Protein AF-A0A1E1W6B1-F1 (afdb_monomer)

Nearest PDB structures (foldseek):
  3n4w-assembly1_A  TM=8.937E-01  e=4.838E-09  Homo sapiens
  4hti-assembly1_A  TM=8.831E-01  e=1.147E-07  Homo sapiens
  2qt7-assembly1_B  TM=8.885E-01  e=1.943E-07  Homo sapiens
  3np5-assembly2_A  TM=8.989E-01  e=6.368E-07  Homo sapiens
  3n01-assembly2_B  TM=8.815E-01  e=7.266E-07  Homo sapiens

InterPro domains:
  IPR021613 Protein-tyrosine phosphatase receptor IA-2 ectodomain [PF11548] (33-121)
  IPR033522 Receptor-type tyrosine-protein phosphatase-like N/N2 [PTHR46106] (11-156)
  IPR038112 Protein-tyrosine phosphatase receptor IA-2, ectodomain superfamily [G3DSA:3.30.70.2470] (25-123)

Radius of gyration: 29.21 Å; Cα contacts (8 Å, |Δi|>4): 192; chains: 1; bounding box: 78×73×60 Å

Mean predicted aligned error: 16.57 Å

Secondary structure (DSSP, 8-state):
--HHHHHHHHHHHHHHHHTT-------S---TTEEEEEESS-GGGSHHHHHHHHHHHHHHTTPPTTSEEEEEEETTEEEEEE---TT---HHHHHHHHHHHHHHHHHHH---EEEEEES-TTS--------------SSSSSHHHHHHHHHGGGGS--

Foldseek 3Di:
DDPVVVVVVVVVVVVVVVVPPPCPVPLAPFDQQKKKWFFPFQQLPDVVLQVVLVQVLCVVVVWDPPLWADWDGGRGMIMTGGHQTPVRDTSVNSQVVCVVCQVVSCVPSVTHTDHMDGGDPVDDRPPPPPVPPDPPPDDDPDPPVVVVVVVVVVVVPD

pLDDT: mean 75.49, std 21.33, range [41.53, 97.75]

Organism: Pectinophora gossypiella (NCBI:txid13191)

Solvent-accessible surface area (backbone atoms only — not comparable to full-atom values): 9410 Å² total; per-residue (Å²): 136,68,78,65,62,60,53,55,55,49,53,55,50,50,54,62,62,63,74,72,70,79,76,77,82,65,64,46,70,76,36,68,46,13,21,31,40,33,35,75,44,70,54,18,72,37,62,67,54,34,50,52,44,53,54,50,50,34,56,76,72,69,48,58,90,76,30,65,36,81,76,45,56,40,41,42,32,41,37,31,30,45,42,92,45,94,82,67,55,46,13,60,50,48,32,53,51,46,69,78,42,36,70,58,48,25,73,76,66,68,41,44,74,66,49,60,38,64,23,46,77,84,51,64,67,70,77,70,77,70,80,68,83,78,80,91,77,82,89,87,74,72,77,64,62,61,59,60,66,61,60,66,63,60,74,79,72,118

Sequence (158 aa):
LDSNDLQAHVAAKTQKLMSGVDHDHNQYDYDPSYAYVTFKNRFGTDWEKGISFIARLEEMLGLEKNTFTNPRVDPGEVTFKVEKNNKGYSAHDVATHIEDVKEELQRETGAQVLSTGVGDRSKRPVIRHVDSP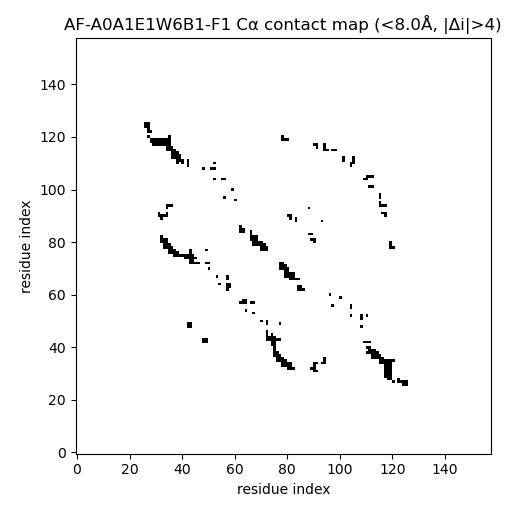ETLIFGLELPVLLALVGSLSVLVVG

Structure (mmCIF, N/CA/C/O backbone):
data_AF-A0A1E1W6B1-F1
#
_entry.id   AF-A0A1E1W6B1-F1
#
loop_
_atom_site.group_PDB
_atom_site.id
_atom_site.type_symbol
_atom_site.label_atom_id
_atom_site.label_alt_id
_atom_site.label_comp_id
_atom_site.label_asym_id
_atom_site.label_entity_id
_atom_site.label_seq_id
_atom_site.pdbx_PDB_ins_code
_atom_site.Cartn_x
_atom_site.Cartn_y
_atom_site.Cartn_z
_atom_site.occupancy
_atom_site.B_iso_or_equiv
_atom_site.auth_seq_id
_atom_site.auth_comp_id
_atom_site.auth_asym_id
_atom_site.auth_atom_id
_atom_site.pdbx_PDB_model_num
ATOM 1 N N . LEU A 1 1 ? 28.860 -62.282 8.176 1.00 45.94 1 LEU A N 1
ATOM 2 C CA . LEU A 1 1 ? 28.475 -60.855 8.135 1.00 45.94 1 LEU A CA 1
ATOM 3 C C . LEU A 1 1 ? 27.679 -60.687 6.858 1.00 45.94 1 LEU A C 1
ATOM 5 O O . LEU A 1 1 ? 28.252 -60.787 5.781 1.00 45.94 1 LEU A O 1
ATOM 9 N N . ASP A 1 2 ? 26.360 -60.679 7.013 1.00 43.84 2 ASP A N 1
ATOM 10 C CA . ASP A 1 2 ? 25.386 -60.976 5.965 1.00 43.84 2 ASP A CA 1
ATOM 11 C C . ASP A 1 2 ? 25.148 -59.752 5.067 1.00 43.84 2 ASP A C 1
ATOM 13 O O . ASP A 1 2 ? 25.001 -58.629 5.550 1.00 43.84 2 ASP A O 1
ATOM 17 N N . SER A 1 3 ? 25.146 -59.948 3.749 1.00 48.94 3 SER A N 1
ATOM 18 C CA . SER A 1 3 ? 25.050 -58.864 2.758 1.00 48.94 3 SER A CA 1
ATOM 19 C C . SER A 1 3 ? 23.663 -58.205 2.699 1.00 48.94 3 SER A C 1
ATOM 21 O O . SER A 1 3 ? 23.507 -57.169 2.051 1.00 48.94 3 SER A O 1
ATOM 23 N N . ASN A 1 4 ? 22.671 -58.771 3.395 1.00 54.06 4 ASN A N 1
ATOM 24 C CA . ASN A 1 4 ? 21.302 -58.257 3.458 1.00 54.06 4 ASN A CA 1
ATOM 25 C C . ASN A 1 4 ? 21.124 -57.067 4.419 1.00 54.06 4 ASN A C 1
ATOM 27 O O . ASN A 1 4 ? 20.304 -56.191 4.143 1.00 54.06 4 ASN A O 1
ATOM 31 N N . ASP A 1 5 ? 21.922 -56.964 5.487 1.00 49.88 5 ASP A N 1
ATOM 32 C CA . ASP A 1 5 ? 21.797 -55.860 6.455 1.00 49.88 5 ASP A CA 1
ATOM 33 C C . ASP A 1 5 ? 22.289 -54.518 5.885 1.00 49.88 5 ASP A C 1
ATOM 35 O O . ASP A 1 5 ? 21.755 -53.454 6.214 1.00 49.88 5 ASP A O 1
ATOM 39 N N . LEU A 1 6 ? 23.258 -54.546 4.960 1.00 52.19 6 LEU A N 1
ATOM 40 C CA . LEU A 1 6 ? 23.724 -53.330 4.285 1.00 52.19 6 LEU A CA 1
ATOM 41 C C . LEU A 1 6 ? 22.651 -52.739 3.357 1.00 52.19 6 LEU A C 1
ATOM 43 O O . LEU A 1 6 ? 22.541 -51.517 3.265 1.00 52.19 6 LEU A O 1
ATOM 47 N N . GLN A 1 7 ? 21.836 -53.567 2.695 1.00 52.59 7 GLN A N 1
ATOM 48 C CA . GLN A 1 7 ? 20.816 -53.068 1.763 1.00 52.59 7 GLN A CA 1
ATOM 49 C C . GLN A 1 7 ? 19.630 -52.421 2.489 1.00 52.59 7 GLN A C 1
ATOM 51 O O . GLN A 1 7 ? 19.143 -51.380 2.045 1.00 52.59 7 GLN A O 1
ATOM 56 N N . ALA A 1 8 ? 19.223 -52.959 3.643 1.00 50.78 8 ALA A N 1
ATOM 57 C CA . ALA A 1 8 ? 18.146 -52.386 4.453 1.00 50.78 8 ALA A CA 1
ATOM 58 C C . ALA A 1 8 ? 18.518 -51.008 5.037 1.00 50.78 8 ALA A C 1
ATOM 60 O O . ALA A 1 8 ? 17.711 -50.075 5.006 1.00 50.78 8 ALA A O 1
ATOM 61 N N . HIS A 1 9 ? 19.765 -50.837 5.492 1.00 48.47 9 HIS A N 1
ATOM 62 C CA . HIS A 1 9 ? 20.259 -49.547 5.986 1.00 48.47 9 HIS A CA 1
ATOM 63 C C . HIS A 1 9 ? 20.427 -48.499 4.878 1.00 48.47 9 HIS A C 1
ATOM 65 O O . HIS A 1 9 ? 20.183 -47.312 5.114 1.00 48.47 9 HIS A O 1
ATOM 71 N N . VAL A 1 10 ? 20.810 -48.914 3.666 1.00 52.12 10 VAL A N 1
ATOM 72 C CA . VAL A 1 10 ? 20.924 -48.007 2.515 1.00 52.12 10 VAL A CA 1
ATOM 73 C C . VAL A 1 10 ? 19.542 -47.586 2.010 1.00 52.12 10 VAL A C 1
ATOM 75 O O . VAL A 1 10 ? 19.332 -46.399 1.775 1.00 52.12 10 VAL A O 1
ATOM 78 N N . ALA A 1 11 ? 18.568 -48.498 1.931 1.00 53.22 11 ALA A N 1
ATOM 79 C CA . ALA A 1 11 ? 17.200 -48.171 1.520 1.00 53.22 11 ALA A CA 1
ATOM 80 C C . ALA A 1 11 ? 16.511 -47.195 2.496 1.00 53.22 11 ALA A C 1
ATOM 82 O O . ALA A 1 11 ? 15.952 -46.183 2.068 1.00 53.22 11 ALA A O 1
ATOM 83 N N . ALA A 1 12 ? 16.645 -47.425 3.808 1.00 51.59 12 ALA A N 1
ATOM 84 C CA . ALA A 1 12 ? 16.083 -46.543 4.833 1.00 51.59 12 ALA A CA 1
ATOM 85 C C . ALA A 1 12 ? 16.752 -45.153 4.859 1.00 51.59 12 ALA A C 1
ATOM 87 O O . ALA A 1 12 ? 16.089 -44.139 5.096 1.00 51.59 12 ALA A O 1
ATOM 88 N N . LYS A 1 13 ? 18.061 -45.075 4.572 1.00 48.81 13 LYS A N 1
ATOM 89 C CA . LYS A 1 13 ? 18.785 -43.799 4.473 1.00 48.81 13 LYS A CA 1
ATOM 90 C C . LYS A 1 13 ? 18.401 -43.023 3.211 1.00 48.81 13 LYS A C 1
ATOM 92 O O . LYS A 1 13 ? 18.252 -41.808 3.289 1.00 48.81 13 LYS A O 1
ATOM 97 N N . THR A 1 14 ? 18.172 -43.708 2.091 1.00 48.53 14 THR A N 1
ATOM 98 C CA . THR A 1 14 ? 17.734 -43.092 0.829 1.00 48.53 14 THR A CA 1
ATOM 99 C C . THR A 1 14 ? 16.304 -42.554 0.929 1.00 48.53 14 THR A C 1
ATOM 101 O O . THR A 1 14 ? 16.054 -41.426 0.517 1.00 48.53 14 THR A O 1
ATOM 104 N N . GLN A 1 15 ? 15.385 -43.267 1.590 1.00 48.44 15 GLN A N 1
ATOM 105 C CA . GLN A 1 15 ? 14.027 -42.755 1.831 1.00 48.44 15 GLN A CA 1
ATOM 106 C C . GLN A 1 15 ? 14.005 -41.562 2.801 1.00 48.44 15 GLN A C 1
ATOM 108 O O . GLN A 1 15 ? 13.265 -40.604 2.577 1.00 48.44 15 GLN A O 1
ATOM 113 N N . LYS A 1 16 ? 14.864 -41.555 3.832 1.00 44.50 16 LYS A N 1
ATOM 114 C CA . LYS A 1 16 ? 15.001 -40.402 4.740 1.00 44.50 16 LYS A CA 1
ATOM 115 C C . LYS A 1 16 ? 15.645 -39.184 4.064 1.00 44.50 16 LYS A C 1
ATOM 117 O O . LYS A 1 16 ? 15.338 -38.059 4.443 1.00 44.50 16 LYS A O 1
ATOM 122 N N . LEU A 1 17 ? 16.509 -39.395 3.069 1.00 44.28 17 LEU A N 1
ATOM 123 C CA . LEU A 1 17 ? 17.138 -38.313 2.307 1.00 44.28 17 LEU A CA 1
ATOM 124 C C . LEU A 1 17 ? 16.200 -37.730 1.234 1.00 44.28 17 LEU A C 1
ATOM 126 O O . LEU A 1 17 ? 16.292 -36.548 0.928 1.00 44.28 17 LEU A O 1
ATOM 130 N N . MET A 1 18 ? 15.274 -38.534 0.700 1.00 46.94 18 MET A N 1
ATOM 131 C CA . MET A 1 18 ? 14.326 -38.111 -0.343 1.00 46.94 18 MET A CA 1
ATOM 132 C C . MET A 1 18 ? 13.017 -37.521 0.205 1.00 46.94 18 MET A C 1
ATOM 134 O O . MET A 1 18 ? 12.323 -36.824 -0.523 1.00 46.94 18 MET A O 1
ATOM 138 N N . SER A 1 19 ? 12.689 -37.733 1.485 1.00 41.53 19 SER A N 1
ATOM 139 C CA . SER A 1 19 ? 11.483 -37.166 2.119 1.00 41.53 19 SER A CA 1
ATOM 140 C C . SER A 1 19 ? 11.647 -35.716 2.615 1.00 41.53 19 SER A C 1
ATOM 142 O O . SER A 1 19 ? 10.719 -35.175 3.209 1.00 41.53 19 SER A O 1
ATOM 144 N N . GLY A 1 20 ? 12.815 -35.095 2.419 1.00 46.22 20 GLY A N 1
ATOM 145 C CA . GLY A 1 20 ? 13.128 -33.737 2.892 1.00 46.22 20 GLY A CA 1
ATOM 146 C C . GLY A 1 20 ? 13.444 -32.737 1.779 1.00 46.22 20 GLY A C 1
ATOM 147 O O . GLY A 1 20 ? 14.089 -31.727 2.036 1.00 46.22 20 GLY A O 1
ATOM 148 N N . VAL A 1 21 ? 13.053 -33.039 0.542 1.00 47.12 21 VAL A N 1
ATOM 149 C CA . VAL A 1 21 ? 13.325 -32.227 -0.654 1.00 47.12 21 VAL A CA 1
ATOM 150 C C . VAL A 1 21 ? 11.992 -31.673 -1.153 1.00 47.12 21 VAL A C 1
ATOM 152 O O . VAL A 1 21 ? 11.627 -31.844 -2.307 1.00 47.12 21 VAL A O 1
ATOM 155 N N . ASP A 1 22 ? 11.249 -31.013 -0.269 1.00 46.09 22 ASP A N 1
ATOM 156 C CA . ASP A 1 22 ? 10.237 -30.052 -0.701 1.00 46.09 22 ASP A CA 1
ATOM 157 C C . ASP A 1 22 ? 10.971 -28.713 -0.804 1.00 46.09 22 ASP A C 1
ATOM 159 O O . ASP A 1 22 ? 11.098 -27.953 0.157 1.00 46.09 22 ASP A O 1
ATOM 163 N N . HIS A 1 23 ? 11.645 -28.518 -1.940 1.00 48.41 23 HIS A N 1
ATOM 164 C CA . HIS A 1 23 ? 12.314 -27.256 -2.231 1.00 48.41 23 HIS A CA 1
ATOM 165 C C . HIS A 1 23 ? 11.227 -26.252 -2.598 1.00 48.41 23 HIS A C 1
ATOM 167 O O . HIS A 1 23 ? 10.925 -26.041 -3.770 1.00 48.41 23 HIS A O 1
ATOM 173 N N . ASP A 1 24 ? 10.624 -25.649 -1.577 1.00 49.94 24 ASP A N 1
ATOM 174 C CA . ASP A 1 24 ? 9.826 -24.445 -1.743 1.00 49.94 24 ASP A CA 1
ATOM 175 C C . ASP A 1 24 ? 10.764 -23.335 -2.247 1.00 49.94 24 ASP A C 1
ATOM 177 O O . ASP A 1 24 ? 11.545 -22.736 -1.504 1.00 49.94 24 ASP A O 1
ATOM 181 N N . HIS A 1 25 ? 10.776 -23.144 -3.566 1.00 53.81 25 HIS A N 1
ATOM 182 C CA . HIS A 1 25 ? 11.639 -22.212 -4.289 1.00 53.81 25 HIS A CA 1
ATOM 183 C C . HIS A 1 25 ? 11.173 -20.752 -4.158 1.00 53.81 25 HIS A C 1
ATOM 185 O O . HIS A 1 25 ? 11.276 -19.972 -5.105 1.00 53.81 25 HIS A O 1
ATOM 191 N N . ASN A 1 26 ? 10.700 -20.337 -2.986 1.00 54.59 26 ASN A N 1
ATOM 192 C CA . ASN A 1 26 ? 10.432 -18.932 -2.713 1.00 54.59 26 ASN A CA 1
ATOM 193 C C . ASN A 1 26 ? 11.716 -18.257 -2.215 1.00 54.59 26 ASN A C 1
ATOM 195 O O . ASN A 1 26 ? 11.978 -18.124 -1.025 1.00 54.59 26 ASN A O 1
ATOM 199 N N . GLN A 1 27 ? 12.549 -17.827 -3.169 1.00 55.19 27 GLN A N 1
ATOM 200 C CA . GLN A 1 27 ? 13.818 -17.103 -2.969 1.00 55.19 27 GLN A CA 1
ATOM 201 C C . GLN A 1 27 ? 13.627 -15.647 -2.478 1.00 55.19 27 GLN A C 1
ATOM 203 O O . GLN A 1 27 ? 14.449 -14.769 -2.746 1.00 55.19 27 GLN A O 1
ATOM 208 N N . TYR A 1 28 ? 12.545 -15.397 -1.745 1.00 57.22 28 TYR A N 1
ATOM 209 C CA . TYR A 1 28 ? 12.220 -14.141 -1.087 1.00 57.22 28 TYR A CA 1
ATOM 210 C C . TYR A 1 28 ? 11.974 -14.442 0.386 1.00 57.22 28 TYR A C 1
ATOM 212 O O . TYR A 1 28 ? 11.315 -15.424 0.716 1.00 57.22 28 TYR A O 1
ATOM 220 N N . ASP A 1 29 ? 12.503 -13.602 1.271 1.00 64.06 29 ASP A N 1
ATOM 221 C CA . ASP A 1 29 ? 12.094 -13.642 2.671 1.00 64.06 29 ASP A CA 1
ATOM 222 C C . ASP A 1 29 ? 10.645 -13.151 2.729 1.00 64.06 29 ASP A C 1
ATOM 224 O O . ASP A 1 29 ? 10.365 -11.952 2.638 1.00 64.06 29 ASP A O 1
ATOM 228 N N . TYR A 1 30 ? 9.724 -14.109 2.711 1.00 77.56 30 TYR A N 1
ATOM 229 C CA . TYR A 1 30 ? 8.296 -13.865 2.714 1.00 77.56 30 TYR A CA 1
ATOM 230 C C . TYR A 1 30 ? 7.897 -13.345 4.096 1.00 77.56 30 TYR A C 1
ATOM 232 O O . TYR A 1 30 ? 7.688 -14.118 5.028 1.00 77.56 30 TYR A O 1
ATOM 240 N N . ASP A 1 31 ? 7.810 -12.021 4.226 1.00 87.94 31 ASP A N 1
ATOM 241 C CA . ASP A 1 31 ? 7.257 -11.379 5.415 1.00 87.94 31 ASP A CA 1
ATOM 242 C C . ASP A 1 31 ? 5.747 -11.130 5.226 1.00 87.94 31 ASP A C 1
ATOM 244 O O . ASP A 1 31 ? 5.363 -10.216 4.488 1.00 87.94 31 ASP A O 1
ATOM 248 N N . PRO A 1 32 ? 4.867 -11.903 5.893 1.00 90.88 32 PRO A N 1
ATOM 249 C CA . PRO A 1 32 ? 3.420 -11.778 5.740 1.00 90.88 32 PRO A CA 1
ATOM 250 C C . PRO A 1 32 ? 2.848 -10.498 6.361 1.00 90.88 32 PRO A C 1
ATOM 252 O O . PRO A 1 32 ? 1.648 -10.254 6.242 1.00 90.88 32 PRO A O 1
ATOM 255 N N . SER A 1 33 ? 3.664 -9.693 7.051 1.00 95.25 33 SER A N 1
ATOM 256 C CA . SER A 1 33 ? 3.247 -8.393 7.580 1.00 95.25 33 SER A CA 1
ATOM 257 C C . SER A 1 33 ? 3.334 -7.266 6.550 1.00 95.25 33 SER A C 1
ATOM 259 O O . SER A 1 33 ? 2.794 -6.190 6.790 1.00 95.25 33 SER A O 1
ATOM 261 N N . TYR A 1 34 ? 3.962 -7.498 5.395 1.00 95.62 34 TYR A N 1
ATOM 262 C CA . TYR A 1 34 ? 4.076 -6.509 4.326 1.00 95.62 34 TYR A CA 1
ATOM 263 C C . TYR A 1 34 ? 3.065 -6.754 3.213 1.00 95.62 34 TYR A C 1
ATOM 265 O O . TYR A 1 34 ? 2.791 -7.893 2.842 1.00 95.62 34 TYR A O 1
ATOM 273 N N . ALA A 1 35 ? 2.558 -5.667 2.643 1.00 95.81 35 ALA A N 1
ATOM 274 C CA . ALA A 1 35 ? 1.796 -5.669 1.405 1.00 95.81 35 ALA A CA 1
ATOM 275 C C . ALA A 1 35 ? 2.533 -4.840 0.350 1.00 95.81 35 ALA A C 1
ATOM 277 O O . ALA A 1 35 ? 3.247 -3.885 0.674 1.00 95.81 35 ALA A O 1
ATOM 278 N N . TYR A 1 36 ? 2.330 -5.192 -0.915 1.00 94.31 36 TYR A N 1
ATOM 279 C CA . TYR A 1 36 ? 2.829 -4.416 -2.041 1.00 94.31 36 TYR A CA 1
ATOM 280 C C . TYR A 1 36 ? 1.742 -4.191 -3.089 1.00 94.31 36 TYR A C 1
ATOM 282 O O . TYR A 1 36 ? 0.816 -4.992 -3.252 1.00 94.31 36 TYR A O 1
ATOM 290 N N . VAL A 1 37 ? 1.880 -3.088 -3.818 1.00 95.06 37 VAL A N 1
ATOM 291 C CA . VAL A 1 37 ? 1.003 -2.694 -4.920 1.00 95.06 37 VAL A CA 1
ATOM 292 C C . VAL A 1 37 ? 1.873 -2.323 -6.104 1.00 95.06 37 VAL A C 1
ATOM 294 O O . VAL A 1 37 ? 2.704 -1.424 -5.994 1.00 95.06 37 VAL A O 1
ATOM 297 N N . THR A 1 38 ? 1.679 -2.998 -7.234 1.00 93.94 38 THR A N 1
ATOM 298 C CA . THR A 1 38 ? 2.353 -2.661 -8.489 1.00 93.94 38 THR A CA 1
ATOM 299 C C . THR A 1 38 ? 1.465 -1.781 -9.354 1.00 93.94 38 THR A C 1
ATOM 301 O O . THR A 1 38 ? 0.234 -1.877 -9.323 1.00 93.94 38 THR A O 1
ATOM 304 N N . PHE A 1 39 ? 2.088 -0.922 -10.153 1.00 94.00 39 PHE A N 1
ATOM 305 C CA . PHE A 1 39 ? 1.394 0.039 -10.999 1.00 94.00 39 PHE A CA 1
ATOM 306 C C . PHE A 1 39 ? 1.714 -0.173 -12.473 1.00 94.00 39 PHE A C 1
ATOM 308 O O . PHE A 1 39 ? 2.839 -0.490 -12.861 1.00 94.00 39 PHE A O 1
ATOM 315 N N . LYS A 1 40 ? 0.717 0.076 -13.324 1.00 93.12 40 LYS A N 1
ATOM 316 C CA . LYS A 1 40 ? 0.880 0.082 -14.781 1.00 93.12 40 LYS A CA 1
ATOM 317 C C . LYS A 1 40 ? 1.667 1.305 -15.259 1.00 93.12 40 LYS A C 1
ATOM 319 O O . LYS A 1 40 ? 2.413 1.226 -16.233 1.00 93.12 40 LYS A O 1
ATOM 324 N N . ASN A 1 41 ? 1.473 2.449 -14.607 1.00 88.62 41 ASN A N 1
ATOM 325 C CA . ASN A 1 41 ? 2.205 3.683 -14.868 1.00 88.62 41 ASN A CA 1
ATOM 326 C C . ASN A 1 41 ? 3.384 3.843 -13.900 1.00 88.62 41 ASN A C 1
ATOM 328 O O . ASN A 1 41 ? 3.408 3.250 -12.827 1.00 88.62 41 ASN A O 1
ATOM 332 N N . ARG A 1 42 ? 4.358 4.688 -14.265 1.00 81.31 42 ARG A N 1
ATOM 333 C CA . ARG A 1 42 ? 5.495 5.033 -13.396 1.00 81.31 42 ARG A CA 1
ATOM 334 C C . ARG A 1 42 ? 5.088 6.016 -12.290 1.00 81.31 42 ARG A C 1
ATOM 336 O O . ARG A 1 42 ? 5.598 7.129 -12.226 1.00 81.31 42 ARG A O 1
ATOM 343 N N . PHE A 1 43 ? 4.088 5.645 -11.498 1.00 78.56 43 PHE A N 1
ATOM 344 C CA . PHE A 1 43 ? 3.503 6.500 -10.471 1.00 78.56 43 PHE A CA 1
ATOM 345 C C . PHE A 1 43 ? 4.485 6.766 -9.319 1.00 78.56 43 PHE A C 1
ATOM 347 O O . PHE A 1 43 ? 4.647 7.912 -8.904 1.00 78.56 43 PHE A O 1
ATOM 354 N N . GLY A 1 44 ? 5.204 5.734 -8.868 1.00 68.06 44 GLY A N 1
ATOM 355 C CA . GLY A 1 44 ? 6.129 5.800 -7.734 1.00 68.06 44 GLY A CA 1
ATOM 356 C C . GLY A 1 44 ? 7.513 6.368 -8.063 1.00 68.06 44 GLY A C 1
ATOM 357 O O . GLY A 1 44 ? 8.480 6.096 -7.364 1.00 68.06 44 GLY A O 1
ATOM 358 N N . THR A 1 45 ? 7.671 7.144 -9.143 1.00 77.31 45 THR A N 1
ATOM 359 C CA . THR A 1 45 ? 8.932 7.884 -9.371 1.00 77.31 45 THR A CA 1
ATOM 360 C C . THR A 1 45 ? 9.118 9.039 -8.393 1.00 77.31 45 THR A C 1
ATOM 362 O O . THR A 1 45 ? 10.214 9.581 -8.289 1.00 77.31 45 THR A O 1
ATOM 365 N N . ASP A 1 46 ? 8.038 9.436 -7.725 1.00 87.44 46 ASP A N 1
ATOM 366 C CA . ASP A 1 46 ? 7.998 10.515 -6.755 1.00 87.44 46 ASP A CA 1
ATOM 367 C C . ASP A 1 46 ? 7.617 9.941 -5.388 1.00 87.44 46 ASP A C 1
ATOM 369 O O . ASP A 1 46 ? 6.556 9.327 -5.228 1.00 87.44 46 ASP A O 1
ATOM 373 N N . TRP A 1 47 ? 8.501 10.143 -4.413 1.00 91.06 47 TRP A N 1
ATOM 374 C CA . TRP A 1 47 ? 8.287 9.726 -3.034 1.00 91.06 47 TRP A CA 1
ATOM 375 C C . TRP A 1 47 ? 6.996 10.318 -2.456 1.00 91.06 47 TRP A C 1
ATOM 377 O O . TRP A 1 47 ? 6.220 9.596 -1.836 1.00 91.06 47 TRP A O 1
ATOM 387 N N . GLU A 1 48 ? 6.721 11.602 -2.703 1.00 92.62 48 GLU A N 1
ATOM 388 C CA . GLU A 1 48 ? 5.550 12.292 -2.157 1.00 92.62 48 GLU A CA 1
ATOM 389 C C . GLU A 1 48 ? 4.247 11.690 -2.695 1.00 92.62 48 GLU A C 1
ATOM 391 O O . GLU A 1 48 ? 3.306 11.459 -1.935 1.00 92.62 48 GLU A O 1
ATOM 396 N N . LYS A 1 49 ? 4.217 11.331 -3.985 1.00 92.62 49 LYS A N 1
ATOM 397 C CA . LYS A 1 49 ? 3.066 10.646 -4.595 1.00 92.62 49 LYS A CA 1
ATOM 398 C C . LYS A 1 49 ? 2.848 9.257 -4.014 1.00 92.62 49 LYS A C 1
ATOM 400 O O . LYS A 1 49 ? 1.710 8.902 -3.715 1.00 92.62 49 LYS A O 1
ATOM 405 N N . GLY A 1 50 ? 3.920 8.487 -3.825 1.00 93.38 50 GLY A N 1
ATOM 406 C CA . GLY A 1 50 ? 3.838 7.172 -3.192 1.00 93.38 50 GLY A CA 1
ATOM 407 C C . GLY A 1 50 ? 3.300 7.249 -1.763 1.00 93.38 50 GLY A C 1
ATOM 408 O O . GLY A 1 50 ? 2.405 6.489 -1.402 1.00 93.38 50 GLY A O 1
ATOM 409 N N . ILE A 1 51 ? 3.769 8.216 -0.971 1.00 94.50 51 ILE A N 1
ATOM 410 C CA . ILE A 1 51 ? 3.268 8.439 0.392 1.00 94.50 51 ILE A CA 1
ATOM 411 C C . ILE A 1 51 ? 1.816 8.922 0.395 1.00 94.50 51 ILE A C 1
ATOM 413 O O . ILE A 1 51 ? 1.014 8.420 1.181 1.00 94.50 51 ILE A O 1
ATOM 417 N N . SER A 1 52 ? 1.446 9.838 -0.502 1.00 93.62 52 SER A N 1
ATOM 418 C CA . SER A 1 52 ? 0.060 10.297 -0.639 1.00 93.62 52 SER A CA 1
ATOM 419 C C . SER A 1 52 ? -0.885 9.155 -1.023 1.00 93.62 52 SER A C 1
ATOM 421 O O . SER A 1 52 ? -1.979 9.068 -0.471 1.00 93.62 52 SER A O 1
ATOM 423 N N . PHE A 1 53 ? -0.449 8.242 -1.895 1.00 95.31 53 PHE A N 1
ATOM 424 C CA . PHE A 1 53 ? -1.199 7.032 -2.226 1.00 95.31 53 PHE A CA 1
ATOM 425 C C . PHE A 1 53 ? -1.420 6.139 -1.002 1.00 95.31 53 PHE A C 1
ATOM 427 O O . PHE A 1 53 ? -2.550 5.727 -0.754 1.00 95.31 53 PHE A O 1
ATOM 434 N N . ILE A 1 54 ? -0.372 5.874 -0.214 1.00 95.31 54 ILE A N 1
ATOM 435 C CA . ILE A 1 54 ? -0.469 5.039 0.995 1.00 95.31 54 ILE A CA 1
ATOM 436 C C . ILE A 1 54 ? -1.420 5.679 2.015 1.00 95.31 54 ILE A C 1
ATOM 438 O O . ILE A 1 54 ? -2.310 5.003 2.523 1.00 95.31 54 ILE A O 1
ATOM 442 N N . ALA A 1 55 ? -1.288 6.984 2.264 1.00 95.06 55 ALA A N 1
ATOM 443 C CA . ALA A 1 55 ? -2.168 7.707 3.179 1.00 95.06 55 ALA A CA 1
ATOM 444 C C . ALA A 1 55 ? -3.629 7.674 2.708 1.00 95.06 55 ALA A C 1
ATOM 446 O O . ALA A 1 55 ? -4.540 7.455 3.506 1.00 95.06 55 ALA A O 1
ATOM 447 N N . ARG A 1 56 ? -3.864 7.840 1.400 1.00 95.25 56 ARG A N 1
ATOM 448 C CA . ARG A 1 56 ? -5.221 7.791 0.858 1.00 95.25 56 ARG A CA 1
ATOM 449 C C . ARG A 1 56 ? -5.827 6.399 0.963 1.00 95.25 56 ARG A C 1
ATOM 451 O O . ARG A 1 56 ? -7.001 6.265 1.293 1.00 95.25 56 ARG A O 1
ATOM 458 N N . LEU A 1 57 ? -5.014 5.369 0.751 1.00 95.94 57 LEU A N 1
ATOM 459 C CA . LEU A 1 57 ? -5.423 3.990 0.949 1.00 95.94 57 LEU A CA 1
ATOM 460 C C . LEU A 1 57 ? -5.827 3.714 2.408 1.00 95.94 57 LEU A C 1
ATOM 462 O O . LEU A 1 57 ? -6.862 3.087 2.622 1.00 95.94 57 LEU A O 1
ATOM 466 N N . GLU A 1 58 ? -5.071 4.195 3.404 1.00 95.56 58 GLU A N 1
ATOM 467 C CA . GLU A 1 58 ? -5.462 4.071 4.822 1.00 95.56 58 GLU A CA 1
ATOM 468 C C . GLU A 1 58 ? -6.845 4.678 5.078 1.00 95.56 58 GLU A C 1
ATOM 470 O O . GLU A 1 58 ? -7.708 4.039 5.685 1.00 95.56 58 GLU A O 1
ATOM 475 N N . GLU A 1 59 ? -7.069 5.897 4.579 1.00 95.81 59 GLU A N 1
ATOM 476 C CA . GLU A 1 59 ? -8.332 6.618 4.744 1.00 95.81 59 GLU A CA 1
ATOM 477 C C . GLU A 1 59 ? -9.504 5.879 4.093 1.00 95.81 59 GLU A C 1
ATOM 479 O O . GLU A 1 59 ? -10.551 5.704 4.719 1.00 95.81 59 GLU A O 1
ATOM 484 N N . MET A 1 60 ? -9.329 5.410 2.857 1.00 95.44 60 MET A N 1
ATOM 485 C CA . MET A 1 60 ? -10.370 4.703 2.109 1.00 95.44 60 MET A CA 1
ATOM 486 C C . MET A 1 60 ? -10.726 3.354 2.730 1.00 95.44 60 MET A C 1
ATOM 488 O O . MET A 1 60 ? -11.892 2.961 2.752 1.00 95.44 60 MET A O 1
ATOM 492 N N . LEU A 1 61 ? -9.738 2.659 3.295 1.00 95.81 61 LEU A N 1
ATOM 493 C CA . LEU A 1 61 ? -9.970 1.429 4.045 1.00 95.81 61 LEU A CA 1
ATOM 494 C C . LEU A 1 61 ? -10.531 1.693 5.449 1.00 95.81 61 LEU A C 1
ATOM 496 O O . LEU A 1 61 ? -10.890 0.742 6.148 1.00 95.81 61 LEU A O 1
ATOM 500 N N . GLY A 1 62 ? -10.666 2.955 5.868 1.00 95.75 62 GLY A N 1
ATOM 501 C CA . GLY A 1 62 ? -11.161 3.344 7.188 1.00 95.75 62 GLY A CA 1
ATOM 502 C C . GLY A 1 62 ? -10.246 2.881 8.321 1.00 95.75 62 GLY A C 1
ATOM 503 O O . GLY A 1 62 ? -10.738 2.496 9.386 1.00 95.75 62 GLY A O 1
ATOM 504 N N . LEU A 1 63 ? -8.941 2.847 8.060 1.00 96.62 63 LEU A N 1
ATOM 505 C CA . LEU A 1 63 ? -7.904 2.490 9.020 1.00 96.62 63 LEU A CA 1
ATOM 506 C C . LEU A 1 63 ? -7.435 3.730 9.788 1.00 96.62 63 LEU A C 1
ATOM 508 O O . LEU A 1 63 ? -7.608 4.871 9.356 1.00 96.62 63 LEU A O 1
ATOM 512 N N . GLU A 1 64 ? -6.849 3.506 10.960 1.00 95.81 64 GLU A N 1
ATOM 513 C CA . GLU A 1 64 ? -6.209 4.574 11.728 1.00 95.81 64 GLU A CA 1
ATOM 514 C C . GLU A 1 64 ? -4.941 5.056 11.014 1.00 95.81 64 GLU A C 1
ATOM 516 O O . GLU A 1 64 ? -4.256 4.277 10.350 1.00 95.81 64 GLU A O 1
ATOM 521 N N . LYS A 1 65 ? -4.596 6.337 11.178 1.00 92.12 65 LYS A N 1
ATOM 522 C CA . LYS A 1 65 ? -3.360 6.887 10.606 1.00 92.12 65 LYS A CA 1
ATOM 523 C C . LYS A 1 65 ? -2.139 6.147 11.151 1.00 92.12 65 LYS A C 1
ATOM 525 O O . LYS A 1 65 ? -2.053 5.932 12.3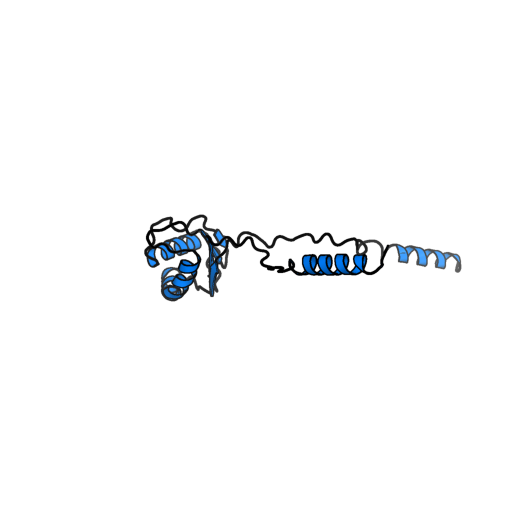61 1.00 92.12 65 LYS A O 1
ATOM 530 N N . ASN A 1 66 ? -1.149 5.902 10.294 1.00 92.81 66 ASN A N 1
ATOM 531 C CA . ASN A 1 66 ? 0.076 5.159 10.621 1.00 92.81 66 ASN A CA 1
ATOM 532 C C . ASN A 1 66 ? -0.159 3.660 10.890 1.00 92.81 66 ASN A C 1
ATOM 534 O O . ASN A 1 66 ? 0.663 3.018 11.546 1.00 92.81 66 ASN A O 1
ATOM 538 N N . THR A 1 67 ? -1.257 3.097 10.382 1.00 96.88 67 THR A N 1
ATOM 539 C CA . THR A 1 67 ? -1.426 1.642 10.266 1.00 96.88 67 THR A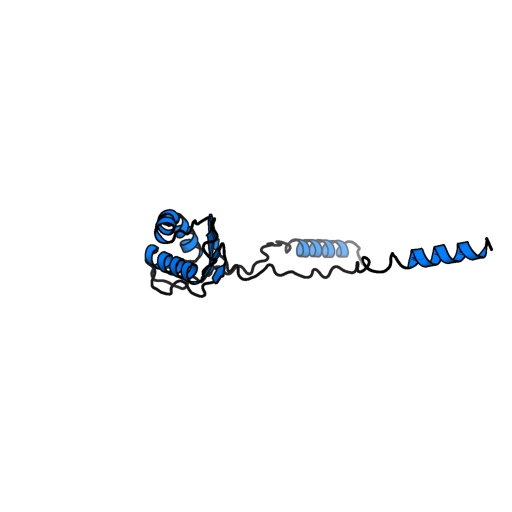 CA 1
ATOM 540 C C . THR A 1 67 ? -0.425 1.070 9.263 1.00 96.88 67 THR A C 1
ATOM 542 O O . THR A 1 67 ? 0.073 -0.041 9.442 1.00 96.88 67 THR A O 1
ATOM 545 N N . PHE A 1 68 ? -0.111 1.822 8.211 1.00 97.56 68 PHE A N 1
ATOM 546 C CA . PHE A 1 68 ? 0.893 1.476 7.219 1.00 97.56 68 PHE A CA 1
ATOM 547 C C . PHE A 1 68 ? 2.231 2.126 7.573 1.00 97.56 68 PHE A C 1
ATOM 549 O O . PHE A 1 68 ? 2.396 3.345 7.525 1.00 97.56 68 PHE A O 1
ATOM 556 N N . THR A 1 69 ? 3.205 1.295 7.938 1.00 96.38 69 THR A N 1
ATOM 557 C CA . THR A 1 69 ? 4.549 1.714 8.354 1.00 96.38 69 THR A CA 1
ATOM 558 C C . THR A 1 69 ? 5.606 1.254 7.354 1.00 96.38 69 THR A C 1
ATOM 560 O O . THR A 1 69 ? 5.334 0.504 6.416 1.00 96.38 69 THR A O 1
ATOM 563 N N . ASN A 1 70 ? 6.839 1.736 7.529 1.00 95.00 70 ASN A N 1
ATOM 564 C CA . ASN A 1 70 ? 7.989 1.369 6.699 1.00 95.00 70 ASN A CA 1
ATOM 565 C C . ASN A 1 70 ? 7.719 1.467 5.179 1.00 95.00 70 ASN A C 1
ATOM 567 O O . ASN A 1 70 ? 8.005 0.505 4.456 1.00 95.00 70 ASN A O 1
ATOM 571 N N . PRO A 1 71 ? 7.177 2.599 4.683 1.00 94.00 71 PRO A N 1
ATOM 572 C CA . PRO A 1 71 ? 6.863 2.736 3.273 1.00 94.00 71 PRO A CA 1
ATOM 573 C C . PRO A 1 71 ? 8.136 2.690 2.426 1.00 94.00 71 PRO A C 1
ATOM 575 O O . PRO A 1 71 ? 9.171 3.267 2.771 1.00 94.00 71 PRO A O 1
ATOM 578 N N . ARG A 1 72 ? 8.036 2.019 1.285 1.00 92.50 72 ARG A N 1
ATOM 579 C CA . ARG A 1 72 ? 9.025 2.008 0.211 1.00 92.50 72 ARG A CA 1
ATOM 580 C C . ARG A 1 72 ? 8.302 2.348 -1.078 1.00 92.50 72 ARG A C 1
ATOM 582 O O . ARG A 1 72 ? 7.217 1.829 -1.334 1.00 92.50 72 ARG A O 1
ATOM 589 N N . VAL A 1 73 ? 8.897 3.238 -1.857 1.00 91.94 73 VAL A N 1
ATOM 590 C CA . VAL A 1 73 ? 8.309 3.744 -3.094 1.00 91.94 73 VAL A CA 1
ATOM 591 C C . VAL A 1 73 ? 9.338 3.562 -4.196 1.00 91.94 73 VAL A C 1
ATOM 593 O O . VAL A 1 73 ? 10.408 4.169 -4.164 1.00 91.94 73 VAL A O 1
ATOM 596 N N . ASP A 1 74 ? 8.989 2.717 -5.154 1.00 90.19 74 ASP A N 1
ATOM 597 C CA . ASP A 1 74 ? 9.741 2.434 -6.364 1.00 90.19 74 ASP A CA 1
ATOM 598 C C . ASP A 1 74 ? 8.913 2.873 -7.586 1.00 90.19 74 ASP A C 1
ATOM 600 O O . ASP A 1 74 ? 7.683 2.930 -7.522 1.00 90.19 74 ASP A O 1
ATOM 604 N N . PRO A 1 75 ? 9.529 3.146 -8.753 1.00 88.38 75 PRO A N 1
ATOM 605 C CA . PRO A 1 75 ? 8.832 3.708 -9.912 1.00 88.38 75 PRO A CA 1
ATOM 606 C C . PRO A 1 75 ? 7.518 3.024 -10.310 1.00 88.38 75 PRO A C 1
ATOM 608 O O . PRO A 1 75 ? 6.609 3.702 -10.782 1.00 88.38 75 PRO A O 1
ATOM 611 N N . GLY A 1 76 ? 7.413 1.706 -10.136 1.00 91.19 76 GLY A N 1
ATOM 612 C CA . GLY A 1 76 ? 6.227 0.915 -10.469 1.00 91.19 76 GLY A CA 1
ATOM 613 C C . GLY A 1 76 ? 5.655 0.124 -9.297 1.00 91.19 76 GLY A C 1
ATOM 614 O O . GLY A 1 76 ? 4.861 -0.779 -9.540 1.00 91.19 76 GLY A O 1
ATOM 615 N N . GLU A 1 77 ? 6.058 0.412 -8.058 1.00 91.75 77 GLU A N 1
ATOM 616 C CA . GLU A 1 77 ? 5.617 -0.349 -6.889 1.00 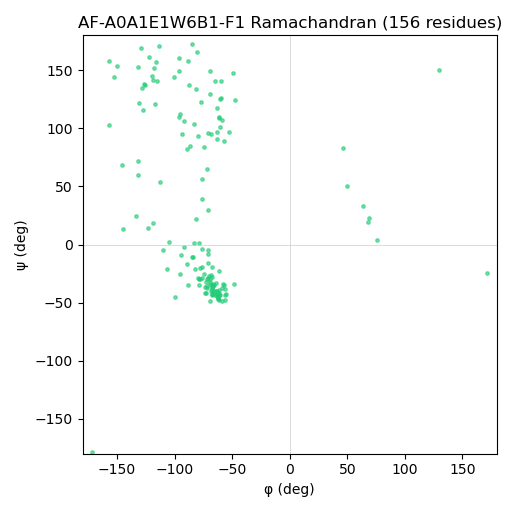91.75 77 GLU A CA 1
ATOM 617 C C . GLU A 1 77 ? 5.642 0.509 -5.619 1.00 91.75 77 GLU A C 1
ATOM 619 O O . GLU A 1 77 ? 6.533 1.332 -5.425 1.00 91.75 77 GLU A O 1
ATOM 624 N N . VAL A 1 78 ? 4.682 0.297 -4.725 1.00 94.19 78 VAL A N 1
ATOM 625 C CA . VAL A 1 78 ? 4.821 0.685 -3.319 1.00 94.19 78 VAL A CA 1
ATOM 626 C C . VAL A 1 78 ? 4.738 -0.551 -2.445 1.00 94.19 78 VAL A C 1
ATOM 628 O O . VAL A 1 78 ? 3.931 -1.443 -2.699 1.00 94.19 78 VAL A O 1
ATOM 631 N N . THR A 1 79 ? 5.554 -0.578 -1.401 1.00 94.06 79 THR A N 1
ATOM 632 C CA . THR A 1 79 ? 5.549 -1.620 -0.375 1.00 94.06 79 THR A CA 1
ATOM 633 C C . THR A 1 79 ? 5.430 -0.955 0.989 1.00 94.06 79 THR A C 1
ATOM 635 O O . THR A 1 79 ? 6.066 0.066 1.241 1.00 94.06 79 THR A O 1
ATOM 638 N N . PHE A 1 80 ? 4.623 -1.518 1.879 1.00 95.75 80 PHE A N 1
ATOM 639 C CA . PHE A 1 80 ? 4.436 -1.011 3.235 1.00 95.75 80 PHE A CA 1
ATOM 640 C C . PHE A 1 80 ? 4.096 -2.160 4.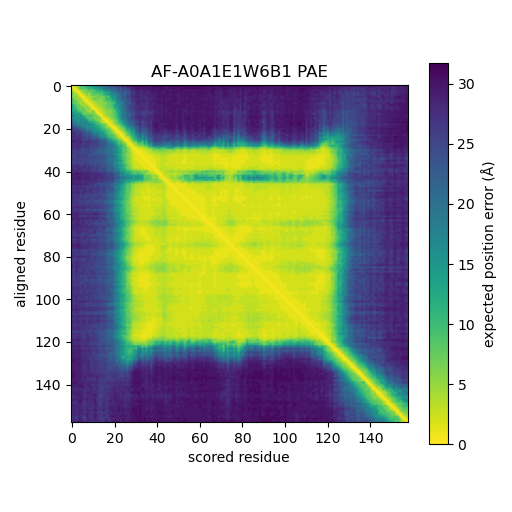180 1.00 95.75 80 PHE A C 1
ATOM 642 O O . PHE A 1 80 ? 3.561 -3.193 3.775 1.00 95.75 80 PHE A O 1
ATOM 649 N N . LYS A 1 81 ? 4.430 -1.983 5.452 1.00 96.75 81 LYS A N 1
ATOM 650 C CA . LYS A 1 81 ? 4.089 -2.922 6.510 1.00 96.75 81 LYS A CA 1
ATOM 651 C C . LYS A 1 81 ? 2.715 -2.586 7.069 1.00 96.75 81 LYS A C 1
ATOM 653 O O . LYS A 1 81 ? 2.420 -1.421 7.305 1.00 96.75 81 LYS A O 1
ATOM 658 N N . VAL A 1 82 ? 1.897 -3.601 7.303 1.00 97.62 82 VAL A N 1
ATOM 659 C CA . VAL A 1 82 ? 0.582 -3.472 7.928 1.00 97.62 82 VAL A CA 1
ATOM 660 C C . VAL A 1 82 ? 0.716 -3.773 9.414 1.00 97.62 82 VAL A C 1
ATOM 662 O O . VAL A 1 82 ? 0.961 -4.910 9.820 1.00 97.62 82 VAL A O 1
ATOM 665 N N . GLU A 1 83 ? 0.569 -2.739 10.233 1.00 97.56 83 GLU A N 1
ATOM 666 C CA . GLU A 1 83 ? 0.525 -2.876 11.682 1.00 97.56 83 GLU A CA 1
ATOM 667 C C . GLU A 1 83 ? -0.865 -3.318 12.154 1.00 97.56 83 GLU A C 1
ATOM 669 O O . GLU A 1 83 ? -1.875 -3.262 11.439 1.00 97.56 83 GLU A O 1
ATOM 674 N N . LYS A 1 84 ? -0.923 -3.759 13.412 1.00 96.69 84 LYS A N 1
ATOM 675 C CA . LYS A 1 84 ? -2.187 -4.098 14.061 1.00 96.69 84 LYS A CA 1
ATOM 676 C C . LYS A 1 84 ? -3.099 -2.869 14.091 1.00 96.69 84 LYS A C 1
ATOM 678 O O . LYS A 1 84 ? -2.722 -1.831 14.621 1.00 96.69 84 LYS A O 1
ATOM 683 N N . ASN A 1 85 ? -4.313 -3.028 13.579 1.00 96.56 85 ASN A N 1
ATOM 684 C CA . ASN A 1 85 ? -5.274 -1.944 13.385 1.00 96.56 85 ASN A CA 1
ATOM 685 C C . ASN A 1 85 ? -6.650 -2.269 13.980 1.00 96.56 85 ASN A C 1
ATOM 687 O O . ASN A 1 85 ? -6.938 -3.407 14.359 1.00 96.56 85 ASN A O 1
ATOM 691 N N . ASN A 1 86 ? -7.507 -1.250 14.034 1.00 95.62 86 ASN A N 1
ATOM 692 C CA . ASN A 1 86 ? -8.875 -1.303 14.555 1.00 95.62 86 ASN A CA 1
ATOM 693 C C . ASN A 1 86 ? -9.815 -2.262 13.804 1.00 95.62 86 ASN A C 1
ATOM 695 O O . ASN A 1 86 ? -10.804 -2.707 14.385 1.00 95.62 86 ASN A O 1
ATOM 699 N N . LYS A 1 87 ? -9.519 -2.595 12.543 1.00 96.31 87 LYS A N 1
ATOM 700 C CA . LYS A 1 87 ? -10.313 -3.527 11.727 1.00 96.31 87 LYS A CA 1
ATOM 701 C C . LYS A 1 87 ? -9.806 -4.967 11.762 1.00 96.31 87 LYS A C 1
ATOM 703 O O . LYS A 1 87 ? -10.489 -5.861 11.273 1.00 96.31 87 LYS A O 1
ATOM 708 N N . GLY A 1 88 ? -8.629 -5.199 12.344 1.00 96.69 88 GLY A N 1
ATOM 709 C CA . GLY A 1 88 ? -7.979 -6.507 12.338 1.00 96.69 88 GLY A CA 1
ATOM 710 C C . GLY A 1 88 ? -7.498 -6.949 10.953 1.00 96.69 88 GLY A C 1
ATOM 711 O O . GLY A 1 88 ? -7.277 -8.140 10.761 1.00 96.69 88 GLY A O 1
ATOM 712 N N . TYR A 1 89 ? -7.339 -6.022 10.001 1.00 97.75 89 TYR A N 1
ATOM 713 C CA . TYR A 1 89 ? -6.864 -6.347 8.657 1.00 97.75 89 TYR A CA 1
ATOM 714 C C . TYR A 1 89 ? -5.395 -6.763 8.679 1.00 97.75 89 TYR A C 1
ATOM 716 O O . TYR A 1 89 ? -4.543 -6.053 9.215 1.00 97.75 89 TYR A O 1
ATOM 724 N N . SER A 1 90 ? -5.110 -7.903 8.063 1.00 97.56 90 SER A N 1
ATOM 725 C CA . SER A 1 90 ? -3.764 -8.356 7.723 1.00 97.56 90 SER A CA 1
ATOM 726 C C . SER A 1 90 ? -3.298 -7.767 6.386 1.00 97.56 90 SER A C 1
ATOM 728 O O . SER A 1 90 ? -4.084 -7.179 5.643 1.00 97.56 90 SER A O 1
ATOM 730 N N . ALA A 1 91 ? -2.027 -7.969 6.027 1.00 96.38 91 ALA A N 1
ATOM 731 C CA . ALA A 1 91 ? -1.525 -7.595 4.703 1.00 96.38 91 ALA A CA 1
ATOM 732 C C . ALA A 1 91 ? -2.297 -8.275 3.559 1.00 96.38 91 ALA A C 1
ATOM 734 O O . ALA A 1 91 ? -2.508 -7.667 2.511 1.00 96.38 91 ALA A O 1
ATOM 735 N N . HIS A 1 92 ? -2.763 -9.510 3.771 1.00 96.38 92 HIS A N 1
ATOM 736 C CA . HIS A 1 92 ? -3.595 -10.226 2.805 1.00 96.38 92 HIS A CA 1
ATOM 737 C C . HIS A 1 92 ? -4.971 -9.576 2.637 1.00 96.38 92 HIS A C 1
ATOM 739 O O . HIS A 1 92 ? -5.433 -9.379 1.510 1.00 96.38 92 HIS A O 1
ATOM 745 N N . ASP A 1 93 ? -5.599 -9.190 3.750 1.00 97.31 93 ASP A N 1
ATOM 746 C CA . ASP A 1 93 ? -6.883 -8.493 3.715 1.00 97.31 93 ASP A CA 1
ATOM 747 C C . ASP A 1 93 ? -6.730 -7.154 2.995 1.00 97.31 93 ASP A C 1
ATOM 749 O O . ASP A 1 93 ? -7.513 -6.851 2.099 1.00 97.31 93 ASP A O 1
ATOM 753 N N . VAL A 1 94 ? -5.684 -6.386 3.311 1.00 97.25 94 VAL A N 1
ATOM 754 C CA . VAL A 1 94 ? -5.393 -5.110 2.641 1.00 97.25 94 VAL A CA 1
ATOM 755 C C . VAL A 1 94 ? -5.195 -5.308 1.137 1.00 97.25 94 VAL A C 1
ATOM 757 O O . VAL A 1 94 ? -5.836 -4.609 0.356 1.00 97.25 94 VAL A O 1
ATOM 760 N N . ALA A 1 95 ? -4.377 -6.281 0.719 1.00 95.88 95 ALA A N 1
ATOM 761 C CA . ALA A 1 95 ? -4.158 -6.597 -0.695 1.00 95.88 95 ALA A CA 1
ATOM 762 C C . ALA A 1 95 ? -5.467 -6.920 -1.434 1.00 95.88 95 ALA A C 1
ATOM 764 O O . ALA A 1 95 ? -5.648 -6.486 -2.573 1.00 95.88 95 ALA A O 1
ATOM 765 N N . THR A 1 96 ? -6.385 -7.624 -0.768 1.00 96.56 96 THR A N 1
ATOM 766 C CA . THR A 1 96 ? -7.711 -7.955 -1.306 1.00 96.56 96 THR A CA 1
ATOM 767 C C . THR A 1 96 ? -8.594 -6.711 -1.422 1.00 96.56 96 THR A C 1
ATOM 769 O O . THR A 1 96 ? -9.131 -6.444 -2.490 1.00 96.56 96 THR A O 1
ATOM 772 N N . HIS A 1 97 ? -8.689 -5.896 -0.368 1.00 96.44 97 HIS A N 1
ATOM 773 C CA . HIS A 1 97 ? -9.556 -4.712 -0.371 1.00 96.44 97 HIS A CA 1
ATOM 774 C C . HIS A 1 97 ? -9.065 -3.614 -1.327 1.00 96.44 97 HIS A C 1
ATOM 776 O O . HIS A 1 97 ? -9.875 -2.835 -1.824 1.00 96.44 97 HIS A O 1
ATOM 782 N N . ILE A 1 98 ? -7.760 -3.538 -1.622 1.00 95.75 98 ILE A N 1
ATOM 783 C CA . ILE A 1 98 ? -7.231 -2.616 -2.640 1.00 95.75 98 ILE A CA 1
ATOM 784 C C . ILE A 1 98 ? -7.867 -2.888 -4.010 1.00 95.75 98 ILE A C 1
ATOM 786 O O . ILE A 1 98 ? -8.143 -1.938 -4.741 1.00 95.75 98 ILE A O 1
ATOM 790 N N . GLU A 1 99 ? -8.121 -4.152 -4.363 1.00 92.88 99 GLU A N 1
ATOM 791 C CA . GLU A 1 99 ? -8.760 -4.497 -5.639 1.00 92.88 99 GLU A CA 1
ATOM 792 C C . GLU A 1 99 ? -10.191 -3.955 -5.732 1.00 92.88 99 GLU A C 1
ATOM 794 O O . GLU A 1 99 ? -10.607 -3.537 -6.815 1.00 92.88 99 GLU A O 1
ATOM 799 N N . ASP A 1 100 ? -10.903 -3.884 -4.605 1.00 94.25 100 ASP A N 1
ATOM 800 C CA . ASP A 1 100 ? -12.262 -3.339 -4.529 1.00 94.25 100 ASP A CA 1
ATOM 801 C C . ASP A 1 100 ? -12.280 -1.811 -4.680 1.00 94.25 100 ASP A C 1
ATOM 803 O O . ASP A 1 100 ? -13.222 -1.244 -5.235 1.00 94.25 100 ASP A O 1
ATOM 807 N N . VAL A 1 101 ? -11.225 -1.128 -4.218 1.00 95.00 101 VAL A N 1
ATOM 808 C CA . VAL A 1 101 ? -11.147 0.343 -4.222 1.00 95.00 101 VAL A CA 1
ATOM 809 C C . VAL A 1 101 ? -10.238 0.928 -5.307 1.00 95.00 101 VAL A C 1
ATOM 811 O O . VAL A 1 101 ? -10.078 2.149 -5.396 1.00 95.00 101 VAL A O 1
ATOM 814 N N . LYS A 1 102 ? -9.641 0.093 -6.167 1.00 93.38 102 LYS A N 1
ATOM 815 C CA . LYS A 1 102 ? -8.637 0.520 -7.159 1.00 93.38 102 LYS A CA 1
ATOM 816 C C . LYS A 1 102 ? -9.127 1.598 -8.119 1.00 93.38 102 LYS A C 1
ATOM 818 O O . LYS A 1 102 ? -8.349 2.462 -8.512 1.00 93.38 102 LYS A O 1
ATOM 823 N N . GLU A 1 103 ? -10.405 1.567 -8.490 1.00 94.75 103 GLU A N 1
ATOM 824 C CA . GLU A 1 103 ? -10.982 2.560 -9.398 1.00 94.75 103 GLU A CA 1
ATOM 825 C C . GLU A 1 103 ? -11.042 3.939 -8.741 1.00 94.75 103 GLU A C 1
ATOM 827 O O . GLU A 1 103 ? -10.773 4.952 -9.382 1.00 94.75 103 GLU A O 1
ATOM 832 N N . GLU A 1 104 ? -11.370 3.990 -7.453 1.00 94.75 104 GLU A N 1
ATOM 833 C CA . GLU A 1 104 ? -11.388 5.233 -6.689 1.00 94.75 104 GLU A CA 1
ATOM 834 C C . GLU A 1 104 ? -9.978 5.732 -6.385 1.00 94.75 104 GLU A C 1
ATOM 836 O O . GLU A 1 104 ? -9.693 6.902 -6.645 1.00 94.75 104 GLU A O 1
ATOM 841 N N . LEU A 1 105 ? -9.059 4.837 -6.010 1.00 93.12 105 LEU A N 1
ATOM 842 C CA . LEU A 1 105 ? -7.639 5.171 -5.885 1.00 93.12 105 LEU A CA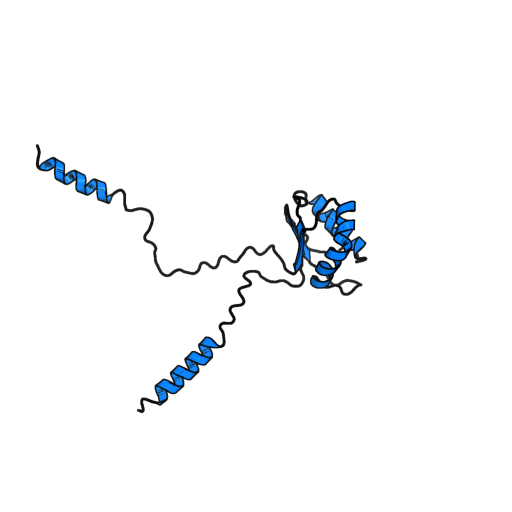 1
ATOM 843 C C . LEU A 1 105 ? -7.085 5.765 -7.178 1.00 93.12 105 LEU A C 1
ATOM 845 O O . LEU A 1 105 ? -6.370 6.767 -7.136 1.00 93.12 105 LEU A O 1
ATOM 849 N N . GLN A 1 106 ? -7.435 5.197 -8.333 1.00 94.25 106 GLN A N 1
ATOM 850 C CA . GLN A 1 106 ? -7.008 5.731 -9.621 1.00 94.25 106 GLN A CA 1
ATOM 851 C C . GLN A 1 106 ? -7.566 7.136 -9.864 1.00 94.25 106 GLN A C 1
ATOM 853 O O . GLN A 1 106 ? -6.828 7.994 -10.348 1.00 94.25 106 GLN A O 1
ATOM 858 N N . ARG A 1 107 ? -8.841 7.393 -9.546 1.00 94.25 107 ARG A N 1
ATOM 859 C CA . ARG A 1 107 ? -9.440 8.727 -9.722 1.00 94.25 107 ARG A CA 1
ATOM 860 C C . ARG A 1 107 ? -8.768 9.781 -8.849 1.00 94.25 107 ARG A C 1
ATOM 862 O O . ARG A 1 107 ? -8.582 10.903 -9.305 1.00 94.25 107 ARG A O 1
ATOM 869 N N . GLU A 1 108 ? -8.424 9.431 -7.615 1.00 92.38 108 GLU A N 1
ATOM 870 C CA . GLU A 1 108 ? -7.940 10.399 -6.628 1.00 92.38 108 GLU A CA 1
ATOM 871 C C . GLU A 1 108 ? -6.429 10.610 -6.675 1.00 92.38 108 GLU A C 1
ATOM 873 O O . GLU A 1 108 ? -5.951 11.723 -6.467 1.00 92.38 108 GLU A O 1
ATOM 878 N N . THR A 1 109 ? -5.671 9.557 -6.979 1.00 91.06 109 THR A N 1
ATOM 879 C CA . THR A 1 109 ? -4.201 9.598 -6.972 1.00 91.06 109 THR A CA 1
ATOM 880 C C . THR A 1 1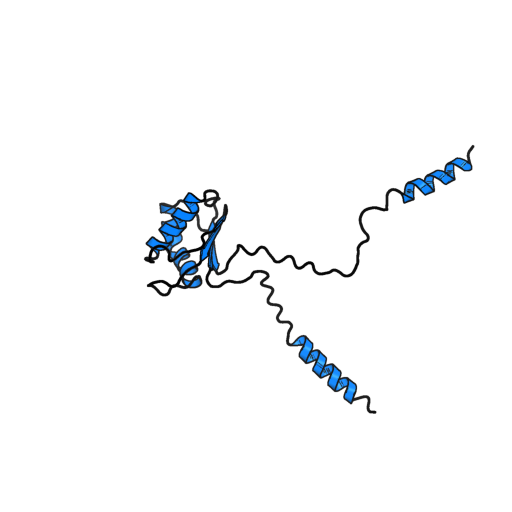09 ? -3.606 9.594 -8.380 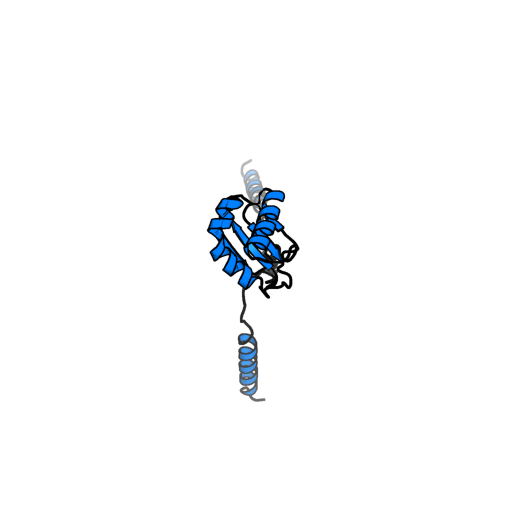1.00 91.06 109 THR A C 1
ATOM 882 O O . THR A 1 109 ? -2.463 10.000 -8.575 1.00 91.06 109 THR A O 1
ATOM 885 N N . GLY A 1 110 ? -4.350 9.130 -9.390 1.00 91.62 110 GLY A N 1
ATOM 886 C CA . GLY A 1 110 ? -3.822 8.864 -10.731 1.00 91.62 110 GLY A CA 1
ATOM 887 C C . GLY A 1 110 ? -2.994 7.573 -10.836 1.00 91.62 110 GLY A C 1
ATOM 888 O O . GLY A 1 110 ? -2.442 7.284 -11.906 1.00 91.62 110 GLY A O 1
ATOM 889 N N . ALA A 1 111 ? -2.886 6.788 -9.759 1.00 92.81 111 ALA A N 1
ATOM 890 C CA . ALA A 1 111 ? -2.182 5.511 -9.750 1.00 92.81 111 ALA A CA 1
ATOM 891 C C . ALA A 1 111 ? -3.028 4.414 -10.415 1.00 92.81 111 ALA A C 1
ATOM 893 O O . ALA A 1 111 ? -4.150 4.134 -10.000 1.00 92.81 111 ALA A O 1
ATOM 894 N N . GLN A 1 112 ? -2.493 3.774 -11.455 1.00 95.00 112 GLN A N 1
ATOM 895 C CA . GLN A 1 112 ? -3.162 2.651 -12.116 1.00 95.00 112 GLN A CA 1
ATOM 896 C C . GLN A 1 112 ? -2.662 1.348 -11.506 1.00 95.00 112 GLN A C 1
ATOM 898 O O . GLN A 1 112 ? -1.617 0.846 -11.925 1.00 95.00 112 GLN A O 1
ATOM 903 N N . VAL A 1 113 ? -3.388 0.823 -10.520 1.00 95.06 113 VAL A N 1
ATOM 904 C CA . VAL A 1 113 ? -3.059 -0.453 -9.870 1.00 95.06 113 VAL A CA 1
ATOM 905 C C . VAL A 1 113 ? -3.089 -1.581 -10.905 1.00 95.06 113 VAL A C 1
ATOM 907 O O . VAL A 1 113 ? -4.069 -1.744 -11.631 1.00 95.06 113 VAL A O 1
ATOM 910 N N . LEU A 1 114 ? -1.986 -2.323 -11.000 1.00 94.56 114 LEU A N 1
ATOM 911 C CA . LEU A 1 114 ? -1.827 -3.478 -11.884 1.00 94.56 114 LEU A CA 1
ATOM 912 C C . LEU A 1 114 ? -2.026 -4.790 -11.122 1.00 94.56 114 LEU A C 1
ATOM 914 O O . LEU A 1 114 ? -2.694 -5.687 -11.629 1.00 94.56 114 LEU A O 1
ATOM 918 N N . SER A 1 115 ? -1.427 -4.904 -9.936 1.00 93.44 115 SER A N 1
ATOM 919 C CA . SER A 1 115 ? -1.580 -6.064 -9.060 1.00 93.44 115 SER A CA 1
ATOM 920 C C . SER A 1 115 ? -1.282 -5.706 -7.610 1.00 93.44 115 SER A C 1
ATOM 922 O O . SER A 1 115 ? -0.514 -4.780 -7.335 1.00 93.44 115 SER A O 1
ATOM 924 N N . THR A 1 116 ? -1.803 -6.506 -6.689 1.00 94.81 116 THR A N 1
ATOM 925 C CA . THR A 1 116 ? -1.498 -6.435 -5.257 1.00 94.81 116 THR A CA 1
ATOM 926 C C . THR A 1 116 ? -0.941 -7.767 -4.762 1.00 94.81 116 THR A C 1
ATOM 928 O O . THR A 1 116 ? -1.073 -8.802 -5.420 1.00 94.81 116 THR A O 1
ATOM 931 N N . GLY A 1 117 ? -0.275 -7.754 -3.610 1.00 93.19 117 GLY A N 1
ATOM 932 C CA . GLY A 1 117 ? 0.211 -8.977 -2.989 1.00 93.19 117 GLY A CA 1
ATOM 933 C C . GLY A 1 117 ? 0.776 -8.768 -1.591 1.00 93.19 117 GLY A C 1
ATOM 934 O O . GLY A 1 117 ? 0.769 -7.663 -1.053 1.00 93.19 117 GLY A O 1
ATOM 935 N N . VAL A 1 118 ? 1.262 -9.865 -1.013 1.00 93.81 118 VAL A N 1
ATOM 936 C CA . VAL A 1 118 ? 1.821 -9.937 0.344 1.00 93.81 118 VAL A CA 1
ATOM 937 C C . VAL A 1 118 ? 3.309 -10.285 0.266 1.00 93.81 118 VAL A C 1
ATOM 939 O O . VAL A 1 118 ? 3.702 -11.110 -0.561 1.00 93.81 118 VAL A O 1
ATOM 942 N N . GLY A 1 119 ? 4.127 -9.664 1.116 1.00 90.19 119 GLY A N 1
ATOM 943 C CA . GLY A 1 119 ? 5.572 -9.879 1.213 1.00 90.19 119 GLY A CA 1
ATOM 944 C C . GLY A 1 119 ? 6.392 -8.585 1.182 1.00 90.19 119 GLY A C 1
ATOM 945 O O . GLY A 1 119 ? 6.013 -7.612 0.529 1.00 90.19 119 GLY A O 1
ATOM 946 N N . ASP A 1 120 ? 7.554 -8.586 1.845 1.00 84.88 120 ASP A N 1
ATOM 947 C CA . ASP A 1 120 ? 8.544 -7.507 1.724 1.00 84.88 120 ASP A CA 1
ATOM 948 C C . ASP A 1 120 ? 9.410 -7.728 0.472 1.00 84.88 120 ASP A C 1
ATOM 950 O O . ASP A 1 120 ? 10.334 -8.548 0.454 1.00 84.88 120 ASP A O 1
ATOM 954 N N . ARG A 1 121 ? 9.141 -6.962 -0.591 1.00 73.62 121 ARG A N 1
ATOM 955 C CA . ARG A 1 121 ? 9.893 -7.041 -1.855 1.00 73.62 121 ARG A CA 1
ATOM 956 C C . ARG A 1 121 ? 11.242 -6.329 -1.846 1.00 73.62 121 ARG A C 1
ATOM 958 O O . ARG A 1 121 ? 11.968 -6.371 -2.838 1.00 73.62 121 ARG A O 1
ATOM 965 N N . SER A 1 122 ? 11.645 -5.733 -0.725 1.00 67.50 122 SER A N 1
ATOM 966 C CA . SER A 1 122 ? 12.982 -5.144 -0.605 1.00 67.50 122 SER A CA 1
ATOM 967 C C . SER A 1 122 ? 14.106 -6.179 -0.626 1.00 67.50 122 SER A C 1
ATOM 969 O O . SER A 1 122 ? 15.264 -5.845 -0.910 1.00 67.50 122 SER A O 1
ATOM 971 N N . LYS A 1 123 ? 13.782 -7.446 -0.348 1.00 61.19 123 LYS A N 1
ATOM 972 C CA . LYS A 1 123 ? 14.745 -8.543 -0.355 1.00 61.19 123 LYS A CA 1
ATOM 973 C C . LYS A 1 123 ? 14.946 -8.955 -1.809 1.00 61.19 123 LYS A C 1
ATOM 975 O O . LYS A 1 123 ? 14.188 -9.736 -2.373 1.00 61.19 123 LYS A O 1
ATOM 980 N N . ARG A 1 124 ? 15.971 -8.381 -2.442 1.00 54.44 124 ARG A N 1
ATOM 981 C CA . ARG A 1 124 ? 16.471 -8.857 -3.740 1.00 54.44 124 ARG A CA 1
ATOM 982 C C . ARG A 1 124 ? 16.681 -10.374 -3.653 1.00 54.44 124 ARG A C 1
ATOM 984 O O . ARG A 1 124 ? 17.047 -10.837 -2.569 1.00 54.44 124 ARG A O 1
ATOM 991 N N . PRO A 1 125 ? 16.492 -11.132 -4.751 1.00 53.09 125 PRO A N 1
ATOM 992 C CA . PRO A 1 125 ? 16.769 -12.561 -4.742 1.00 53.09 125 PRO A CA 1
ATOM 993 C C . PRO A 1 125 ? 18.139 -12.778 -4.107 1.00 53.09 125 PRO A C 1
ATOM 995 O O . PRO A 1 125 ? 19.121 -12.158 -4.529 1.00 53.09 125 PRO A O 1
ATOM 998 N N . VAL A 1 126 ? 18.198 -13.599 -3.055 1.00 48.34 126 VAL A N 1
ATOM 999 C CA . VAL A 1 126 ? 19.478 -14.014 -2.481 1.00 48.34 126 VAL A CA 1
ATOM 1000 C C . VAL A 1 126 ? 20.186 -14.729 -3.612 1.00 48.34 126 VAL A C 1
ATOM 1002 O O . VAL A 1 126 ? 19.831 -15.864 -3.912 1.00 48.34 126 VAL A O 1
ATOM 1005 N N . ILE A 1 127 ? 21.128 -14.074 -4.292 1.00 50.47 127 ILE A N 1
ATOM 1006 C CA . ILE A 1 127 ? 22.030 -14.763 -5.205 1.00 50.47 127 ILE A CA 1
ATOM 1007 C C . ILE A 1 127 ? 22.803 -15.711 -4.297 1.00 50.47 127 ILE A C 1
ATOM 1009 O O . ILE A 1 127 ? 23.807 -15.331 -3.697 1.00 50.47 127 ILE A O 1
ATOM 1013 N N . ARG A 1 128 ? 22.305 -16.939 -4.123 1.00 44.44 128 ARG A N 1
ATOM 1014 C CA . ARG A 1 128 ? 23.165 -18.017 -3.677 1.00 44.44 128 ARG A CA 1
ATOM 1015 C C . ARG A 1 128 ? 24.194 -18.098 -4.787 1.00 44.44 128 ARG A C 1
ATOM 1017 O O . ARG A 1 128 ? 23.862 -18.485 -5.905 1.00 44.44 128 ARG A O 1
ATOM 1024 N N . HIS A 1 129 ? 25.418 -17.671 -4.489 1.00 43.41 129 HIS A N 1
ATOM 1025 C CA . HIS A 1 129 ? 26.561 -18.294 -5.125 1.00 43.41 129 HIS A CA 1
ATOM 1026 C C . HIS A 1 129 ? 26.359 -19.778 -4.845 1.00 43.41 129 HIS A C 1
ATOM 1028 O O . HIS A 1 129 ? 26.573 -20.260 -3.736 1.00 43.41 129 HIS A O 1
ATOM 1034 N N . VAL A 1 130 ? 25.783 -20.478 -5.818 1.00 42.94 130 VAL A N 1
ATOM 1035 C CA . VAL A 1 130 ? 26.038 -21.895 -5.939 1.00 42.94 130 VAL A CA 1
ATOM 1036 C C . VAL A 1 130 ? 27.544 -21.903 -6.112 1.00 42.94 130 VAL A C 1
ATOM 1038 O O . VAL A 1 130 ? 28.031 -21.394 -7.123 1.00 42.94 130 VAL A O 1
ATOM 1041 N N . ASP A 1 131 ? 28.272 -22.332 -5.083 1.00 45.50 131 ASP A N 1
ATOM 1042 C CA . ASP A 1 131 ? 29.659 -22.730 -5.248 1.00 45.50 131 ASP A CA 1
ATOM 1043 C C . ASP A 1 131 ? 29.622 -23.833 -6.301 1.00 45.50 131 ASP A C 1
ATOM 1045 O O . ASP A 1 131 ? 29.379 -25.004 -6.014 1.00 45.50 131 ASP A O 1
ATOM 1049 N N . SER A 1 132 ? 29.719 -23.422 -7.564 1.00 42.81 132 SER A N 1
ATOM 1050 C CA . SER A 1 132 ? 29.971 -24.317 -8.666 1.00 42.81 132 SER A CA 1
ATOM 1051 C C . SER A 1 132 ? 31.346 -24.883 -8.358 1.00 42.81 132 SER A C 1
ATOM 1053 O O . SER A 1 132 ? 32.300 -24.099 -8.299 1.00 42.81 132 SER A O 1
ATOM 1055 N N . PRO A 1 133 ? 31.490 -26.198 -8.135 1.00 44.12 133 PRO A N 1
ATOM 1056 C CA . PRO A 1 133 ? 32.812 -26.776 -8.143 1.00 44.12 133 PRO A CA 1
ATOM 1057 C C . PRO A 1 133 ? 33.365 -26.537 -9.551 1.00 44.12 133 PRO A C 1
ATOM 1059 O O . PRO A 1 133 ? 32.845 -27.046 -10.538 1.00 44.12 133 PRO A O 1
ATOM 1062 N N . GLU A 1 134 ? 34.345 -25.645 -9.621 1.00 50.56 134 GLU A N 1
ATOM 1063 C CA . GLU A 1 134 ? 35.433 -25.665 -10.588 1.00 50.56 134 GLU A CA 1
ATOM 1064 C C . GLU A 1 134 ? 35.042 -25.909 -12.054 1.00 50.56 134 GLU A C 1
ATOM 1066 O O . GLU A 1 134 ? 35.263 -26.977 -12.613 1.00 50.56 134 GLU A O 1
ATOM 1071 N N . THR A 1 135 ? 34.624 -24.848 -12.743 1.00 48.72 135 THR A N 1
ATOM 1072 C CA . THR A 1 135 ? 35.043 -24.651 -14.141 1.00 48.72 135 THR A CA 1
ATOM 1073 C C . THR A 1 135 ? 35.525 -23.217 -14.337 1.00 48.72 135 THR A C 1
ATOM 1075 O O . THR A 1 135 ? 34.989 -22.450 -15.134 1.00 48.72 135 THR A O 1
ATOM 1078 N N . LEU A 1 136 ? 36.566 -22.850 -13.583 1.00 49.62 136 LEU A N 1
ATOM 1079 C CA . LEU A 1 136 ? 37.442 -21.715 -13.878 1.00 49.62 136 LEU A CA 1
ATOM 1080 C C . LEU A 1 136 ? 38.333 -22.046 -15.085 1.00 49.62 136 LEU A C 1
ATOM 1082 O O . LEU A 1 136 ? 39.542 -22.164 -14.941 1.00 49.62 136 LEU A O 1
ATOM 1086 N N . ILE A 1 137 ? 37.766 -22.226 -16.279 1.00 54.25 137 ILE A N 1
ATOM 1087 C CA . ILE A 1 137 ? 38.562 -22.252 -17.518 1.00 54.25 137 ILE A CA 1
ATOM 1088 C C . ILE A 1 137 ? 37.747 -21.633 -18.653 1.00 54.25 137 ILE A C 1
ATOM 1090 O O . ILE A 1 137 ? 37.324 -22.319 -19.572 1.00 54.25 137 ILE A O 1
ATOM 1094 N N . PHE A 1 138 ? 37.500 -20.327 -18.607 1.00 52.97 138 PHE A N 1
ATOM 1095 C CA . PHE A 1 138 ? 37.145 -19.587 -19.819 1.00 52.97 138 PHE A CA 1
ATOM 1096 C C . PHE A 1 138 ? 37.473 -18.112 -19.608 1.00 52.97 138 PHE A C 1
ATOM 1098 O O . PHE A 1 138 ? 36.741 -17.411 -18.915 1.00 52.97 138 PHE A O 1
ATOM 1105 N N . GLY A 1 139 ? 38.581 -17.624 -20.179 1.00 52.59 139 GLY A N 1
ATOM 1106 C CA . GLY A 1 139 ? 38.702 -16.173 -20.294 1.00 52.59 139 GLY A CA 1
ATOM 1107 C C . GLY A 1 139 ? 40.003 -15.529 -20.748 1.00 52.59 139 GLY A C 1
ATOM 1108 O O . GLY A 1 139 ? 39.893 -14.415 -21.242 1.00 52.59 139 GLY A O 1
ATOM 1109 N N . LEU A 1 140 ? 41.199 -16.124 -20.609 1.00 47.25 140 LEU A N 1
ATOM 1110 C CA . LEU A 1 140 ? 42.430 -15.321 -20.795 1.00 47.25 140 LEU A CA 1
ATOM 1111 C C . LEU A 1 140 ? 43.664 -15.993 -21.436 1.00 47.25 140 LEU A C 1
ATOM 1113 O O . LEU A 1 140 ? 44.718 -15.378 -21.433 1.00 47.25 140 LEU A O 1
ATOM 1117 N N . GLU A 1 141 ? 43.577 -17.174 -22.063 1.00 49.22 141 GLU A N 1
ATOM 1118 C CA . GLU A 1 141 ? 44.788 -17.854 -22.595 1.00 49.22 141 GLU A CA 1
ATOM 1119 C C . GLU A 1 141 ? 44.656 -18.409 -24.029 1.00 49.22 141 GLU A C 1
ATOM 1121 O O . GLU A 1 141 ? 45.364 -19.339 -24.404 1.00 49.22 141 GLU A O 1
ATOM 1126 N N . LEU A 1 142 ? 43.763 -17.873 -24.874 1.00 53.38 142 LEU A N 1
ATOM 1127 C CA . LEU A 1 142 ? 43.710 -18.292 -26.289 1.00 53.38 142 LEU A CA 1
ATOM 1128 C C . LEU A 1 142 ? 44.486 -17.419 -27.304 1.00 53.38 142 LEU A C 1
ATOM 1130 O O . LEU A 1 142 ? 44.891 -17.978 -28.323 1.00 53.38 142 LEU A O 1
ATOM 1134 N N . PRO A 1 143 ? 44.774 -16.113 -27.106 1.00 53.59 143 PRO A N 1
ATOM 1135 C CA . PRO A 1 143 ? 45.517 -15.371 -28.130 1.00 53.59 143 PRO A CA 1
ATOM 1136 C C . PRO A 1 143 ? 47.044 -15.574 -28.065 1.00 53.59 143 PRO A C 1
ATOM 1138 O O . PRO A 1 143 ? 47.714 -15.376 -29.075 1.00 53.59 143 PRO A O 1
ATOM 1141 N N . VAL A 1 144 ? 47.616 -15.999 -26.929 1.00 54.91 144 VAL A N 1
ATOM 1142 C CA . VAL A 1 144 ? 49.084 -16.135 -26.781 1.00 54.91 144 VAL A CA 1
ATOM 1143 C C . VAL A 1 144 ? 49.625 -17.409 -27.442 1.00 54.91 144 VAL A C 1
ATOM 1145 O O . VAL A 1 144 ? 50.698 -17.382 -28.045 1.00 54.91 144 VAL A O 1
ATOM 1148 N N . LEU A 1 145 ? 48.872 -18.515 -27.421 1.00 51.66 145 LEU A N 1
ATOM 1149 C CA . LEU A 1 145 ? 49.327 -19.788 -27.999 1.00 51.66 145 LEU A CA 1
ATOM 1150 C C . LEU A 1 145 ? 49.464 -19.753 -29.532 1.00 51.66 145 LEU A C 1
ATOM 1152 O O . LEU A 1 145 ? 50.325 -20.441 -30.080 1.00 51.66 145 LEU A O 1
ATOM 1156 N N . LEU A 1 146 ? 48.693 -18.914 -30.234 1.00 54.25 146 LEU A N 1
ATOM 1157 C CA . LEU A 1 146 ? 48.827 -18.757 -31.689 1.00 54.25 146 LEU A CA 1
ATOM 1158 C C . LEU A 1 146 ? 50.070 -17.951 -32.101 1.00 54.25 146 LEU A C 1
ATOM 1160 O O . LEU A 1 146 ? 50.595 -18.168 -33.194 1.00 54.25 146 LEU A O 1
ATOM 1164 N N . ALA A 1 147 ? 50.596 -17.077 -31.236 1.00 55.94 147 ALA A N 1
ATOM 1165 C CA . ALA A 1 147 ? 51.808 -16.313 -31.537 1.00 55.94 147 ALA A CA 1
ATOM 1166 C C . ALA A 1 147 ? 53.078 -17.189 -31.541 1.00 55.94 147 ALA A C 1
ATOM 1168 O O . ALA A 1 147 ? 54.019 -16.913 -32.286 1.00 55.94 147 ALA A O 1
ATOM 1169 N N . LEU A 1 148 ? 53.105 -18.275 -30.759 1.00 53.28 148 LEU A N 1
ATOM 1170 C CA . LEU A 1 148 ? 54.275 -19.157 -30.675 1.00 53.28 148 LEU A CA 1
ATOM 1171 C C . LEU A 1 148 ? 54.406 -20.118 -31.867 1.00 53.28 148 LEU A C 1
ATOM 1173 O O .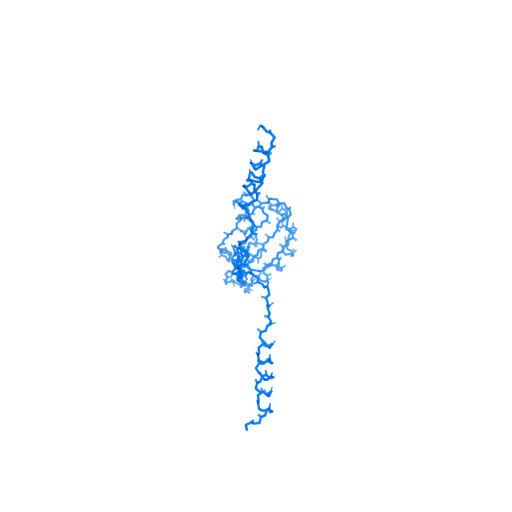 LEU A 1 148 ? 55.526 -20.432 -32.264 1.00 53.28 148 LEU A O 1
ATOM 1177 N N . VAL A 1 149 ? 53.302 -20.536 -32.494 1.00 57.31 149 VAL A N 1
ATOM 1178 C CA . VAL A 1 149 ? 53.353 -21.452 -33.653 1.00 57.31 149 VAL A CA 1
ATOM 1179 C C . VAL A 1 149 ? 53.796 -20.731 -34.937 1.00 57.31 149 VAL A C 1
ATOM 1181 O O . VAL A 1 149 ? 54.462 -21.325 -35.784 1.00 57.31 149 VAL A O 1
ATOM 1184 N N . GLY A 1 150 ? 53.515 -19.429 -35.066 1.00 52.56 150 GLY A N 1
ATOM 1185 C CA . GLY A 1 150 ? 53.974 -18.623 -36.206 1.00 52.56 150 GLY A CA 1
ATOM 1186 C C . GLY A 1 150 ? 55.486 -18.360 -36.224 1.00 52.56 150 GLY A C 1
ATOM 1187 O O . GLY A 1 150 ? 56.073 -18.216 -37.293 1.00 52.56 150 GLY A O 1
ATOM 1188 N N . SER A 1 151 ? 56.134 -18.354 -35.055 1.00 54.38 151 SER A N 1
ATOM 1189 C CA . SER A 1 151 ? 57.562 -18.030 -34.912 1.00 54.38 151 SER A CA 1
ATOM 1190 C C . SER A 1 151 ? 58.498 -19.101 -35.498 1.00 54.38 151 SER A C 1
ATOM 1192 O O . SER A 1 151 ? 59.545 -18.771 -36.052 1.00 54.38 151 SER A O 1
ATOM 1194 N N . LEU A 1 152 ? 58.117 -20.386 -35.466 1.00 51.62 152 LEU A N 1
ATOM 1195 C CA . LEU A 1 152 ? 58.994 -21.460 -35.956 1.00 51.62 152 LEU A CA 1
ATOM 1196 C C . LEU A 1 152 ? 59.020 -21.580 -37.492 1.00 51.62 152 LEU A C 1
ATOM 1198 O O . LEU A 1 152 ? 59.972 -22.119 -38.050 1.00 51.62 152 LEU A O 1
ATOM 1202 N N . SER A 1 153 ? 58.017 -21.045 -38.194 1.00 52.38 153 SER A N 1
ATOM 1203 C CA . SER A 1 153 ? 57.948 -21.157 -39.662 1.00 52.38 153 SER A CA 1
ATOM 1204 C C . SER A 1 153 ? 58.908 -20.209 -40.390 1.00 52.38 153 SER A C 1
ATOM 1206 O O . SER A 1 153 ? 59.238 -20.447 -41.548 1.00 52.38 153 SER A O 1
ATOM 1208 N N . VAL A 1 154 ? 59.395 -19.155 -39.724 1.00 56.00 154 VAL A N 1
ATOM 1209 C CA . VAL A 1 154 ? 60.265 -18.143 -40.353 1.00 56.00 154 VAL A CA 1
ATOM 1210 C C . VAL A 1 154 ? 61.744 -18.561 -40.357 1.00 56.00 154 VAL A C 1
ATOM 1212 O O . VAL A 1 154 ? 62.538 -17.970 -41.076 1.00 56.00 154 VAL A O 1
ATOM 1215 N N . LEU A 1 155 ? 62.135 -19.618 -39.633 1.00 53.47 155 LEU A N 1
ATOM 1216 C CA . LEU A 1 155 ? 63.537 -20.064 -39.592 1.00 53.47 155 LEU A CA 1
ATOM 1217 C C . LEU A 1 155 ? 63.902 -21.130 -40.644 1.00 53.47 155 LEU A C 1
ATOM 1219 O O . LEU A 1 155 ? 65.050 -21.556 -40.701 1.00 53.47 155 LEU A O 1
ATOM 1223 N N . VAL A 1 156 ? 62.945 -21.593 -41.458 1.00 57.72 156 VAL A N 1
ATOM 1224 C CA . VAL A 1 156 ? 63.192 -22.626 -42.492 1.00 57.72 156 VAL A CA 1
ATOM 1225 C C . VAL A 1 156 ? 63.115 -22.057 -43.918 1.00 57.72 156 VAL A C 1
ATOM 1227 O O . VAL A 1 156 ? 63.449 -22.743 -44.879 1.00 57.72 156 VAL A O 1
ATOM 1230 N N . VAL A 1 157 ? 62.746 -20.782 -44.078 1.00 56.72 157 VAL A N 1
ATOM 1231 C CA . VAL A 1 157 ? 62.776 -20.078 -45.371 1.00 56.72 157 VAL A CA 1
ATOM 1232 C C . VAL A 1 157 ? 63.470 -18.727 -45.188 1.00 56.72 157 VAL A C 1
ATOM 1234 O O . VAL A 1 157 ? 62.835 -17.675 -45.180 1.00 56.72 157 VAL A O 1
ATOM 1237 N N . GLY A 1 158 ? 64.785 -18.781 -44.993 1.00 46.66 158 GLY A N 1
ATOM 1238 C CA . GLY A 1 158 ? 65.700 -17.642 -44.951 1.00 46.66 158 GLY A CA 1
ATOM 1239 C C . GLY A 1 158 ? 67.123 -18.121 -45.160 1.00 46.66 158 GLY A C 1
ATOM 1240 O O . GLY A 1 158 ? 67.581 -18.906 -44.303 1.00 46.66 158 GLY A O 1
#